Protein AF-A0A961ZYK5-F1 (afdb_monomer_lite)

Secondary structure (DSSP, 8-state):
-------SS--GGGTTTS-------S-HHHHHHSPPPPTTT---SS---------GGGS--

Sequence (61 aa):
NSQFFICFTHTPHLNGQYTVFGQVVDGMTHIDEVKKGQPGSGTVSNPDKIIKMSVMADVKN

pLDDT: mean 93.43, std 6.13, range [60.59, 97.38]

Radius of gyration: 14.25 Å; chains: 1; bounding box: 41×25×25 Å

Foldseek 3Di:
DPDDDADLDDDCVCPPVDDDDDDDPDDSVVVVVWDAADPPPRHDDPGDDDPDDDDPVPDDD

Structure (mmCIF, N/CA/C/O backbone):
data_AF-A0A961ZYK5-F1
#
_entry.id   AF-A0A961ZYK5-F1
#
loop_
_atom_site.group_PDB
_atom_site.id
_atom_site.type_symbol
_atom_site.label_atom_id
_atom_site.label_alt_id
_atom_site.label_comp_id
_atom_site.label_asym_id
_atom_site.label_entity_id
_atom_site.label_seq_id
_atom_site.pdbx_PDB_ins_code
_atom_site.Cartn_x
_atom_site.Cartn_y
_atom_site.Cartn_z
_atom_site.occupancy
_atom_site.B_iso_or_equiv
_atom_site.auth_seq_id
_atom_site.auth_comp_id
_atom_site.auth_asym_id
_atom_site.auth_atom_id
_atom_site.pdbx_PDB_model_num
ATOM 1 N N . ASN A 1 1 ? 4.907 10.512 10.568 1.00 69.94 1 ASN A N 1
ATOM 2 C CA . ASN A 1 1 ? 4.746 9.116 10.115 1.00 69.94 1 ASN A CA 1
ATOM 3 C C . ASN A 1 1 ? 3.318 8.913 9.670 1.00 69.94 1 ASN A C 1
ATOM 5 O O . ASN A 1 1 ? 2.418 9.166 10.453 1.00 69.94 1 ASN A O 1
ATOM 9 N N . SER A 1 2 ? 3.128 8.541 8.411 1.00 90.62 2 SER A N 1
ATOM 10 C CA . SER A 1 2 ? 1.807 8.317 7.797 1.00 90.62 2 SER A CA 1
ATOM 11 C C . SER A 1 2 ? 1.898 7.417 6.559 1.00 90.62 2 SER A C 1
ATOM 13 O O . SER A 1 2 ? 0.927 7.265 5.826 1.00 90.62 2 SER A O 1
ATOM 15 N N . GLN A 1 3 ? 3.080 6.848 6.304 1.00 94.00 3 GLN A N 1
ATOM 16 C CA . GLN A 1 3 ? 3.327 5.992 5.153 1.00 94.00 3 GLN A CA 1
ATOM 17 C C . GLN A 1 3 ? 2.915 4.562 5.493 1.00 94.00 3 GLN A C 1
ATOM 19 O O . GLN A 1 3 ? 3.204 4.074 6.585 1.00 94.00 3 GLN A O 1
ATOM 24 N N . PHE A 1 4 ? 2.272 3.900 4.542 1.00 95.56 4 PHE A N 1
ATOM 25 C CA . PHE A 1 4 ? 1.945 2.481 4.582 1.00 95.56 4 PHE A CA 1
ATOM 26 C C . PHE A 1 4 ? 2.150 1.890 3.185 1.00 95.56 4 PHE A C 1
ATOM 28 O O . PHE A 1 4 ? 2.302 2.625 2.208 1.00 95.56 4 PHE A O 1
ATOM 35 N N . PHE A 1 5 ? 2.154 0.565 3.088 1.00 94.81 5 PHE A N 1
ATOM 36 C CA . PHE A 1 5 ? 2.228 -0.154 1.821 1.00 94.81 5 PHE A CA 1
ATOM 37 C C . PHE A 1 5 ? 1.347 -1.402 1.869 1.00 94.81 5 PHE A C 1
ATOM 39 O O . PHE A 1 5 ? 0.977 -1.875 2.943 1.00 94.81 5 PHE A O 1
ATOM 46 N N . ILE A 1 6 ? 1.014 -1.921 0.689 1.00 96.19 6 ILE A N 1
ATOM 47 C CA . ILE A 1 6 ? 0.266 -3.165 0.505 1.00 96.19 6 ILE A CA 1
ATOM 48 C C . ILE A 1 6 ? 1.207 -4.150 -0.184 1.00 96.19 6 ILE A C 1
ATOM 50 O O . ILE A 1 6 ? 1.807 -3.823 -1.207 1.00 96.19 6 ILE A O 1
ATOM 54 N N . CYS A 1 7 ? 1.353 -5.351 0.371 1.00 95.75 7 CYS A N 1
ATOM 55 C CA . CYS A 1 7 ? 2.127 -6.406 -0.272 1.00 95.75 7 CYS A CA 1
ATOM 56 C C . CYS A 1 7 ? 1.307 -7.046 -1.396 1.00 95.75 7 CYS A C 1
ATOM 58 O O . CYS A 1 7 ? 0.210 -7.538 -1.149 1.00 95.75 7 CYS A O 1
ATOM 60 N N . PHE A 1 8 ? 1.852 -7.095 -2.613 1.00 93.38 8 PHE A N 1
ATO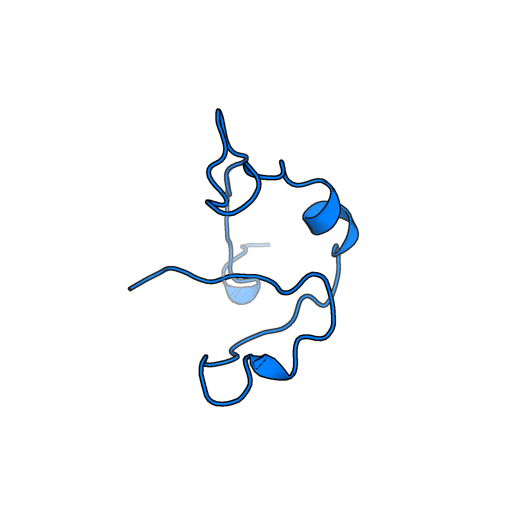M 61 C CA . PHE A 1 8 ? 1.199 -7.780 -3.740 1.00 93.38 8 PHE A CA 1
ATOM 62 C C . PHE A 1 8 ? 1.211 -9.306 -3.599 1.00 93.38 8 PHE A C 1
ATOM 64 O O . PHE A 1 8 ? 0.389 -10.000 -4.184 1.00 93.38 8 PHE A O 1
ATOM 71 N N . THR A 1 9 ? 2.160 -9.845 -2.833 1.00 93.38 9 THR A N 1
ATOM 72 C CA . THR A 1 9 ? 2.324 -11.285 -2.611 1.00 93.38 9 THR A CA 1
ATOM 73 C C . THR A 1 9 ? 2.746 -11.557 -1.168 1.00 93.38 9 THR A C 1
ATOM 75 O O . THR A 1 9 ? 2.926 -10.634 -0.373 1.00 93.38 9 THR A O 1
ATOM 78 N N . HIS A 1 10 ? 2.906 -12.829 -0.807 1.00 94.38 10 HIS A N 1
ATOM 79 C CA . HIS A 1 10 ? 3.393 -13.215 0.512 1.00 94.38 10 HIS A CA 1
ATOM 80 C C . HIS A 1 10 ? 4.872 -12.820 0.707 1.00 94.38 10 HIS A C 1
ATOM 82 O O . HIS A 1 10 ? 5.754 -13.313 0.006 1.00 94.38 10 HIS A O 1
ATOM 88 N N . THR A 1 11 ? 5.153 -11.952 1.686 1.00 96.75 11 THR A N 1
ATOM 89 C CA . THR A 1 11 ? 6.485 -11.360 1.931 1.00 96.75 11 THR A CA 1
ATOM 90 C C . THR A 1 11 ? 7.005 -11.650 3.350 1.00 96.75 11 THR A C 1
ATOM 92 O O . THR A 1 11 ? 7.086 -10.739 4.179 1.00 96.75 11 THR A O 1
ATOM 95 N N . PRO A 1 12 ? 7.390 -12.899 3.671 1.00 95.94 12 PRO A N 1
ATOM 96 C CA . PRO A 1 12 ? 7.783 -13.285 5.032 1.00 95.94 12 PRO A CA 1
ATOM 97 C C . PRO A 1 12 ? 9.070 -12.599 5.508 1.00 95.94 12 PRO A C 1
ATOM 99 O O . PRO A 1 12 ? 9.277 -12.433 6.705 1.00 95.94 12 PRO A O 1
ATOM 102 N N . HIS A 1 13 ? 9.913 -12.146 4.577 1.00 96.12 13 HIS A N 1
ATOM 103 C CA . HIS A 1 13 ? 11.138 -11.407 4.881 1.00 96.12 13 HIS A CA 1
ATOM 104 C C . HIS A 1 13 ? 10.886 -10.060 5.585 1.00 96.12 13 HIS A C 1
ATOM 106 O O . HIS A 1 13 ? 11.814 -9.518 6.173 1.00 96.12 13 HIS A O 1
ATOM 112 N N . LEU A 1 14 ? 9.657 -9.524 5.562 1.00 96.75 14 LEU A N 1
ATOM 113 C CA . LEU A 1 14 ? 9.286 -8.273 6.240 1.00 96.75 14 LEU A CA 1
ATOM 114 C C . LEU A 1 14 ? 8.805 -8.481 7.688 1.00 96.75 14 LEU A C 1
ATOM 116 O O . LEU A 1 14 ? 8.608 -7.507 8.419 1.00 96.75 14 LEU A O 1
ATOM 120 N N . ASN A 1 15 ? 8.615 -9.730 8.123 1.00 94.94 15 ASN A N 1
ATOM 121 C CA . A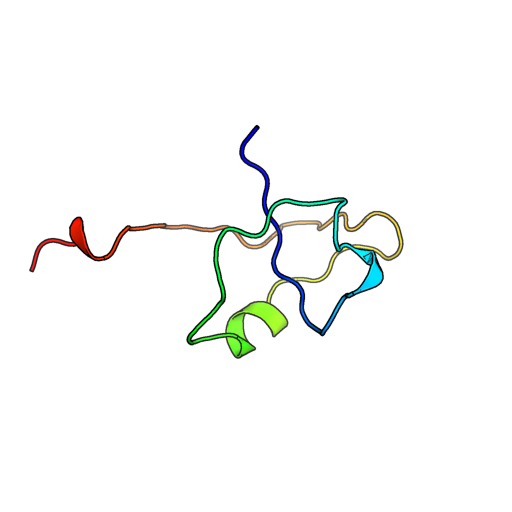SN A 1 15 ? 8.124 -10.038 9.464 1.00 94.94 15 ASN A CA 1
ATOM 122 C C . ASN A 1 15 ? 9.100 -9.533 10.538 1.00 94.94 15 ASN A C 1
ATOM 124 O O . ASN A 1 15 ? 10.310 -9.717 10.431 1.00 94.94 15 ASN A O 1
ATOM 128 N N . GLY A 1 16 ? 8.566 -8.884 11.577 1.00 96.12 16 GLY A N 1
ATOM 129 C CA . GLY A 1 16 ? 9.359 -8.273 12.651 1.00 96.12 16 GLY A CA 1
ATOM 130 C C . GLY A 1 16 ? 10.036 -6.946 12.281 1.00 96.12 16 GLY A C 1
ATOM 131 O O . GLY A 1 16 ? 10.548 -6.276 13.172 1.00 96.12 16 GLY A O 1
ATOM 132 N N . GLN A 1 17 ? 10.009 -6.540 11.004 1.00 97.25 17 GLN A N 1
ATOM 133 C CA . GLN A 1 17 ? 10.553 -5.258 10.532 1.00 97.25 17 GLN A CA 1
ATOM 134 C C . GLN A 1 17 ? 9.474 -4.177 10.372 1.00 97.25 17 GLN A C 1
ATOM 136 O O . GLN A 1 17 ? 9.775 -2.987 10.444 1.00 97.25 17 GLN A O 1
ATOM 141 N N . TYR A 1 18 ? 8.217 -4.585 10.177 1.00 96.38 18 TYR A N 1
ATOM 142 C CA . TYR A 1 18 ? 7.076 -3.690 9.983 1.00 96.38 18 TYR A CA 1
ATOM 143 C C . TYR A 1 18 ? 5.871 -4.132 10.811 1.00 96.38 18 TYR A C 1
ATOM 145 O O . TYR A 1 18 ? 5.658 -5.323 11.049 1.00 96.38 18 TYR A O 1
ATOM 153 N N . THR A 1 19 ? 5.053 -3.161 11.214 1.00 96.06 19 THR A N 1
ATOM 154 C CA . THR A 1 19 ? 3.798 -3.409 11.930 1.00 96.06 19 THR A CA 1
ATOM 155 C C . THR A 1 19 ? 2.659 -3.609 10.938 1.00 96.06 19 THR A C 1
ATOM 157 O O . THR A 1 19 ? 2.289 -2.684 10.215 1.00 96.06 19 THR A O 1
ATOM 160 N N . VAL A 1 20 ? 2.067 -4.802 10.935 1.00 95.75 20 VAL A N 1
ATOM 161 C CA . VAL A 1 20 ? 0.839 -5.088 10.182 1.00 95.75 20 VAL A CA 1
ATOM 162 C C . VAL A 1 20 ? -0.361 -4.547 10.959 1.00 95.75 20 VAL A C 1
ATOM 164 O O . VAL A 1 20 ? -0.505 -4.843 12.142 1.00 95.75 20 VAL A O 1
ATOM 167 N N . PHE A 1 21 ? -1.227 -3.771 10.300 1.00 94.69 21 PHE A N 1
ATOM 168 C CA . PHE A 1 21 ? -2.435 -3.202 10.921 1.00 94.69 21 PHE A CA 1
ATOM 169 C C . PHE A 1 21 ? -3.738 -3.499 10.162 1.00 94.69 21 PHE A C 1
ATOM 171 O O . PHE A 1 21 ? -4.812 -3.135 10.630 1.00 94.69 21 PHE A O 1
ATOM 178 N N . GLY A 1 22 ? -3.671 -4.148 8.997 1.00 95.62 22 GLY A N 1
ATOM 179 C CA . GLY A 1 22 ? -4.851 -4.446 8.192 1.00 95.62 22 GLY A CA 1
ATOM 180 C C . GLY A 1 22 ? -4.552 -5.358 7.009 1.00 95.62 22 GLY A C 1
ATOM 181 O O . GLY A 1 22 ? -3.394 -5.635 6.696 1.00 95.62 22 GLY A O 1
ATOM 182 N N . GLN A 1 23 ? -5.620 -5.812 6.357 1.00 96.38 23 GLN A N 1
ATOM 183 C CA . GLN A 1 23 ? -5.589 -6.663 5.172 1.00 96.38 23 GLN A CA 1
ATOM 184 C C . GLN A 1 23 ? -6.630 -6.166 4.165 1.00 96.38 23 GLN A C 1
ATOM 186 O O . GLN A 1 23 ? -7.728 -5.762 4.548 1.00 96.38 23 GLN A O 1
ATOM 191 N N . VAL A 1 24 ? -6.289 -6.214 2.877 1.00 95.94 24 VAL A N 1
ATOM 192 C CA . VAL A 1 24 ? -7.247 -5.982 1.791 1.00 95.94 24 VAL A CA 1
ATOM 193 C C . VAL A 1 24 ? -8.204 -7.175 1.738 1.00 95.94 24 VAL A C 1
ATOM 195 O O . VAL A 1 24 ? -7.772 -8.299 1.489 1.00 95.94 24 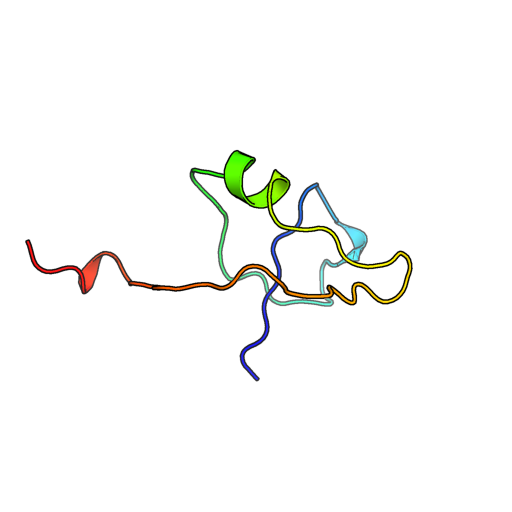VAL A O 1
ATOM 198 N N . VAL A 1 25 ? -9.486 -6.935 2.017 1.00 96.88 25 VAL A N 1
ATOM 199 C CA . VAL A 1 25 ? -10.534 -7.976 2.017 1.00 96.88 25 VAL A CA 1
ATOM 200 C C . VAL A 1 25 ? -11.299 -8.058 0.695 1.00 96.88 25 VAL A C 1
ATOM 202 O O . VAL A 1 25 ? -11.909 -9.083 0.418 1.00 96.88 25 VAL A O 1
ATOM 205 N N . ASP A 1 26 ? -11.251 -6.998 -0.115 1.00 96.69 26 ASP A N 1
ATOM 206 C CA . ASP A 1 26 ? -11.874 -6.907 -1.437 1.00 96.69 26 ASP A CA 1
ATOM 207 C C . ASP A 1 26 ? -11.097 -5.915 -2.325 1.00 96.69 26 ASP A C 1
ATOM 209 O O . ASP A 1 26 ? -10.386 -5.046 -1.814 1.00 96.69 26 ASP A O 1
ATOM 213 N N . GLY A 1 27 ? -11.216 -6.043 -3.649 1.00 96.25 27 GLY A N 1
ATOM 214 C CA . GLY A 1 27 ? -10.660 -5.092 -4.617 1.00 96.25 27 GLY A CA 1
ATOM 215 C C . GLY A 1 27 ? -9.146 -5.179 -4.845 1.00 96.25 27 GLY A C 1
ATOM 216 O O . GLY A 1 27 ? -8.557 -4.220 -5.341 1.00 96.25 27 GLY A O 1
ATOM 217 N N . MET A 1 28 ? -8.496 -6.305 -4.521 1.00 96.06 28 MET A N 1
ATOM 218 C CA . MET A 1 28 ? -7.047 -6.479 -4.733 1.00 96.06 28 MET A CA 1
ATOM 219 C C . MET A 1 28 ? -6.633 -6.292 -6.206 1.00 96.06 28 MET A C 1
ATOM 221 O O . MET A 1 28 ? -5.556 -5.774 -6.475 1.00 96.06 28 MET A O 1
ATOM 225 N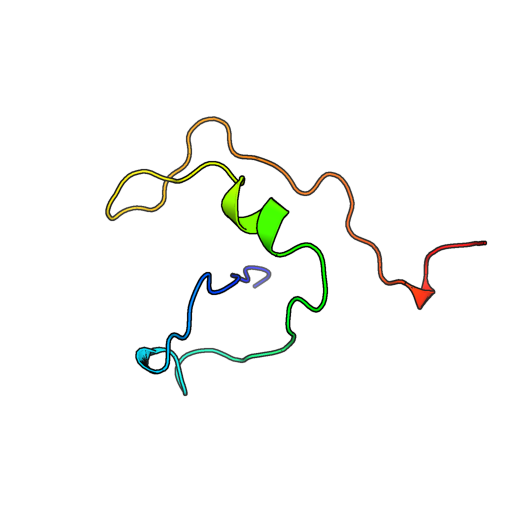 N . THR A 1 29 ? -7.510 -6.612 -7.161 1.00 96.12 29 THR A N 1
ATOM 226 C CA . THR A 1 29 ? -7.266 -6.389 -8.596 1.00 96.12 29 THR A CA 1
ATOM 227 C C . THR A 1 29 ? -7.014 -4.920 -8.942 1.00 96.12 29 THR A C 1
ATOM 229 O O . THR A 1 29 ? -6.204 -4.635 -9.815 1.00 96.12 29 THR A O 1
ATOM 232 N N . HIS A 1 30 ? -7.634 -3.970 -8.232 1.00 95.94 30 HIS A N 1
ATOM 233 C CA . HIS A 1 30 ? -7.383 -2.539 -8.444 1.00 95.94 30 HIS A CA 1
ATOM 234 C C . HIS A 1 30 ? -5.998 -2.110 -7.960 1.00 95.94 30 HIS A C 1
ATOM 236 O O . HIS A 1 30 ? -5.430 -1.149 -8.470 1.00 95.94 30 HIS A O 1
ATOM 242 N N . ILE A 1 31 ? -5.438 -2.821 -6.980 1.00 94.31 31 ILE A N 1
ATOM 243 C CA . ILE A 1 31 ? -4.080 -2.572 -6.499 1.00 94.31 31 ILE A CA 1
ATOM 244 C C . ILE A 1 31 ? -3.056 -2.955 -7.574 1.00 94.31 31 ILE A C 1
ATOM 246 O O . ILE A 1 31 ? -2.075 -2.236 -7.757 1.00 94.31 31 ILE A O 1
ATOM 250 N N . ASP A 1 32 ? -3.311 -4.026 -8.331 1.00 93.50 32 ASP A N 1
ATOM 251 C CA . ASP A 1 32 ? -2.441 -4.465 -9.431 1.00 93.50 32 ASP A CA 1
ATOM 252 C C . ASP A 1 32 ? -2.425 -3.487 -10.620 1.00 93.50 32 ASP A C 1
ATOM 254 O O . ASP A 1 32 ? -1.451 -3.442 -11.379 1.00 93.50 32 ASP A O 1
ATOM 258 N N . GLU A 1 33 ? -3.488 -2.692 -10.772 1.00 95.00 33 GLU A N 1
ATOM 259 C CA . GLU A 1 33 ? -3.644 -1.681 -11.823 1.00 95.00 33 GLU A CA 1
ATOM 260 C C . GLU A 1 33 ? -2.913 -0.364 -11.509 1.00 95.00 33 GLU A C 1
ATOM 262 O O . GLU A 1 33 ? -2.662 0.426 -12.423 1.00 95.00 33 GLU A O 1
ATOM 267 N N . VAL A 1 34 ? -2.530 -0.128 -10.246 1.00 95.25 34 VAL A N 1
ATOM 268 C CA . VAL A 1 34 ? -1.806 1.086 -9.835 1.00 95.25 34 VAL A CA 1
ATOM 269 C C . VAL A 1 34 ? -0.486 1.201 -10.595 1.00 95.25 34 VAL A C 1
ATOM 271 O O . VAL A 1 34 ? 0.281 0.242 -10.744 1.00 95.25 34 VAL A O 1
ATOM 274 N N . LYS A 1 35 ? -0.183 2.417 -11.055 1.00 95.44 35 LYS A N 1
ATOM 275 C CA . LYS A 1 35 ? 1.003 2.695 -11.856 1.00 95.44 35 LYS A CA 1
ATOM 276 C C . LYS A 1 35 ? 2.286 2.275 -11.140 1.00 95.44 35 LYS A C 1
ATOM 278 O O . LYS A 1 35 ? 2.648 2.798 -10.086 1.00 95.44 35 LYS A O 1
ATOM 283 N N . LYS A 1 36 ? 3.028 1.373 -11.783 1.00 93.44 36 LYS A N 1
ATOM 284 C CA . LYS A 1 36 ? 4.312 0.871 -11.283 1.00 93.44 36 LYS A CA 1
ATOM 285 C C . LYS A 1 36 ? 5.403 1.937 -11.385 1.00 93.44 36 LYS A C 1
ATOM 287 O O . LYS A 1 36 ? 5.490 2.678 -12.366 1.00 93.44 36 LYS A O 1
ATOM 292 N N . GLY A 1 37 ? 6.238 1.996 -10.351 1.00 94.00 37 GLY A N 1
ATOM 293 C CA . GLY A 1 37 ? 7.405 2.871 -10.301 1.00 94.00 37 GLY A CA 1
ATOM 294 C C . GLY A 1 37 ? 8.596 2.321 -11.075 1.00 94.00 37 GLY A C 1
ATOM 295 O O . GLY A 1 37 ? 8.603 1.175 -11.524 1.00 94.00 37 GLY A O 1
ATOM 296 N N . GLN A 1 38 ? 9.623 3.156 -11.210 1.00 93.94 38 GLN A N 1
ATOM 297 C CA . GLN A 1 38 ? 10.894 2.757 -11.802 1.00 93.94 38 GLN A CA 1
ATOM 298 C C . GLN A 1 38 ? 11.545 1.620 -10.995 1.00 93.94 38 GLN A C 1
ATOM 300 O O . GLN A 1 38 ? 11.481 1.640 -9.758 1.00 93.94 38 GLN A O 1
ATOM 305 N N . PRO A 1 39 ? 12.194 0.646 -11.661 1.00 91.00 39 PRO A N 1
ATOM 306 C CA . PRO A 1 39 ? 12.914 -0.424 -10.979 1.00 91.00 39 PRO A CA 1
ATOM 307 C C . PRO A 1 39 ? 13.929 0.120 -9.964 1.00 91.00 39 PRO A C 1
ATOM 309 O O . PRO A 1 39 ? 14.630 1.096 -10.225 1.00 91.00 39 PRO A O 1
ATOM 312 N N . GLY A 1 40 ? 14.008 -0.512 -8.793 1.00 90.25 40 GLY A N 1
AT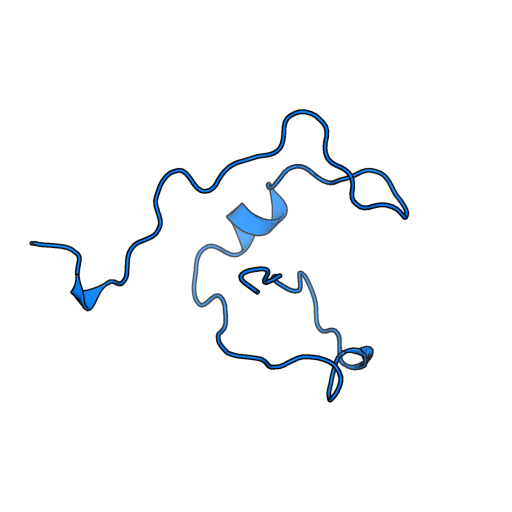OM 313 C CA . GLY A 1 40 ? 14.937 -0.143 -7.720 1.00 90.25 40 GLY A CA 1
ATOM 314 C C . GLY A 1 40 ? 14.466 1.025 -6.850 1.00 90.25 40 GLY A C 1
ATOM 315 O O . GLY A 1 40 ? 14.411 0.875 -5.634 1.00 90.25 40 GLY A O 1
ATOM 316 N N . SER A 1 41 ? 14.096 2.168 -7.439 1.00 92.12 41 SER A N 1
ATOM 317 C CA . SER A 1 41 ? 13.709 3.358 -6.660 1.00 92.12 41 SER A CA 1
ATOM 318 C C . SER A 1 41 ? 12.226 3.415 -6.292 1.00 92.12 41 SER A C 1
ATOM 320 O O . SER A 1 41 ? 11.854 4.135 -5.367 1.00 92.12 41 SER A O 1
ATOM 322 N N . GLY A 1 42 ? 11.360 2.725 -7.043 1.00 90.88 42 GLY A N 1
ATOM 323 C CA . GLY A 1 42 ? 9.907 2.812 -6.882 1.00 90.88 42 GLY A CA 1
ATOM 324 C C . GLY A 1 42 ? 9.320 4.182 -7.245 1.00 90.88 42 GLY A C 1
ATOM 325 O O . GLY A 1 42 ? 8.148 4.435 -6.987 1.00 90.88 42 GLY A O 1
ATOM 326 N N . THR A 1 43 ? 10.102 5.084 -7.850 1.00 93.69 43 THR A N 1
ATOM 327 C CA . THR A 1 43 ? 9.647 6.436 -8.205 1.00 93.69 43 THR A CA 1
ATOM 328 C C . THR A 1 43 ? 8.634 6.384 -9.344 1.00 93.69 43 THR A C 1
ATOM 330 O O . THR A 1 43 ? 8.899 5.786 -10.385 1.00 93.69 43 THR A O 1
ATOM 333 N N . VAL A 1 44 ? 7.492 7.050 -9.178 1.00 94.75 44 VAL A N 1
ATOM 334 C CA . VAL A 1 44 ? 6.415 7.083 -10.174 1.00 94.75 44 VAL A CA 1
ATOM 335 C C . VAL A 1 44 ? 6.253 8.507 -10.710 1.00 94.75 44 VAL A C 1
ATOM 337 O O . VAL A 1 44 ? 5.978 9.435 -9.952 1.00 94.75 44 VAL A O 1
ATOM 340 N N . SER A 1 45 ? 6.387 8.700 -12.023 1.00 94.81 45 SER A N 1
ATOM 341 C CA . SER A 1 45 ? 6.035 9.970 -12.675 1.00 94.81 45 SER A CA 1
ATOM 342 C C . SER A 1 45 ? 4.522 10.055 -12.866 1.00 94.81 45 SER A C 1
ATOM 344 O O . SER A 1 45 ? 3.947 9.140 -13.450 1.00 94.81 45 SER A O 1
ATOM 346 N N . ASN A 1 46 ? 3.885 11.148 -12.435 1.00 94.69 46 ASN A N 1
ATOM 347 C CA . ASN A 1 46 ? 2.420 11.302 -12.412 1.00 94.69 46 ASN A CA 1
ATOM 348 C C . ASN A 1 46 ? 1.712 10.095 -11.747 1.00 94.69 46 ASN A C 1
ATOM 350 O O . ASN A 1 46 ? 1.121 9.279 -12.459 1.00 94.69 46 ASN A O 1
ATOM 354 N N . PRO A 1 47 ? 1.858 9.927 -10.418 1.00 95.94 47 PRO A N 1
ATOM 355 C CA . PRO A 1 47 ? 1.303 8.791 -9.687 1.00 95.94 47 PRO A CA 1
ATOM 356 C C . PRO A 1 47 ? -0.219 8.864 -9.554 1.00 95.94 47 PRO A C 1
ATOM 358 O O . PRO A 1 47 ? -0.792 9.957 -9.491 1.00 95.94 47 PRO A O 1
ATOM 361 N N . ASP A 1 48 ? -0.844 7.695 -9.417 1.00 96.62 48 ASP A N 1
ATOM 362 C CA . ASP A 1 48 ? -2.224 7.583 -8.950 1.00 96.62 48 ASP A CA 1
ATOM 363 C C . ASP A 1 48 ? -2.360 8.146 -7.533 1.00 96.62 48 ASP A C 1
ATOM 365 O O . ASP A 1 48 ? -1.417 8.148 -6.734 1.00 96.62 48 ASP A O 1
ATOM 369 N N . LYS A 1 49 ? -3.547 8.667 -7.222 1.00 96.06 49 LYS A N 1
ATOM 370 C CA . LYS A 1 49 ? -3.816 9.352 -5.957 1.00 96.06 49 LYS A CA 1
ATOM 371 C C . LYS A 1 49 ? -5.036 8.758 -5.283 1.00 96.06 49 LYS A C 1
ATOM 373 O O . LYS A 1 49 ? -6.060 8.530 -5.920 1.00 96.06 49 LYS A O 1
ATOM 378 N N . ILE A 1 50 ? -4.952 8.612 -3.965 1.00 95.75 50 ILE A N 1
ATOM 379 C CA . ILE A 1 50 ? -6.127 8.367 -3.132 1.00 95.75 50 ILE A CA 1
ATOM 380 C C . ILE A 1 50 ? -6.941 9.665 -3.115 1.00 95.75 50 ILE A C 1
ATOM 382 O O . ILE A 1 50 ? -6.578 10.623 -2.436 1.00 95.75 50 ILE A O 1
ATOM 386 N N . ILE A 1 51 ? -8.019 9.715 -3.899 1.00 97.38 51 ILE A N 1
ATOM 387 C CA . ILE A 1 51 ? -8.893 10.897 -3.984 1.00 97.38 51 ILE A CA 1
ATOM 388 C C . ILE A 1 51 ? -9.758 11.032 -2.726 1.00 97.38 51 ILE A C 1
ATOM 390 O O . ILE A 1 51 ? -10.029 12.140 -2.267 1.00 97.38 51 ILE A O 1
ATOM 394 N N . LYS A 1 52 ? -10.177 9.902 -2.151 1.00 95.19 52 LYS A N 1
ATOM 395 C CA . LYS A 1 52 ? -10.969 9.837 -0.924 1.00 95.19 52 LYS A CA 1
ATOM 396 C C . LYS A 1 52 ? -10.622 8.568 -0.155 1.00 95.19 52 LYS A C 1
ATOM 398 O O . LYS A 1 52 ? -10.490 7.501 -0.742 1.00 95.19 52 LYS A O 1
ATOM 403 N N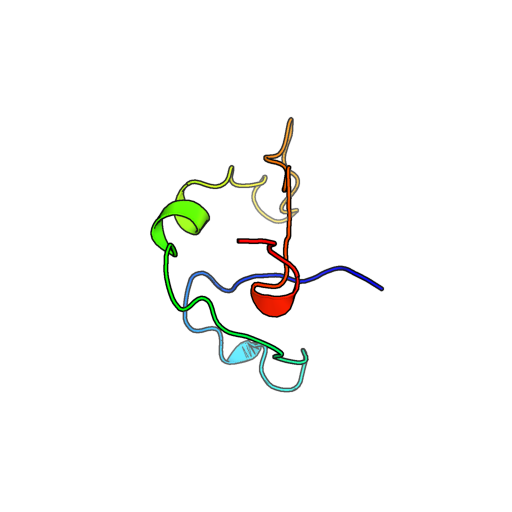 . MET A 1 53 ? -10.526 8.699 1.162 1.00 94.44 53 MET A N 1
ATOM 404 C CA . MET A 1 53 ? -10.445 7.588 2.105 1.00 94.44 53 MET A CA 1
ATOM 405 C C . MET A 1 53 ? -11.528 7.804 3.156 1.00 94.44 53 MET A C 1
ATOM 407 O O . MET A 1 53 ? -11.790 8.940 3.555 1.00 94.44 53 MET A O 1
ATOM 411 N N . SER A 1 54 ? -12.220 6.748 3.565 1.00 94.94 54 SER A N 1
ATOM 412 C CA . SER A 1 54 ? -13.301 6.854 4.545 1.00 94.94 54 SER A CA 1
ATOM 413 C C . SER A 1 54 ? -13.343 5.608 5.408 1.00 94.94 54 SER A C 1
ATOM 415 O O . SER A 1 54 ? -13.141 4.501 4.914 1.00 94.94 54 SER A O 1
ATOM 417 N N . VAL A 1 55 ? -13.612 5.800 6.694 1.00 94.25 55 VAL A N 1
ATOM 418 C CA . VAL A 1 55 ? -13.940 4.704 7.600 1.00 94.25 55 VAL A CA 1
ATOM 419 C C . VAL A 1 55 ? -15.418 4.403 7.413 1.00 94.25 55 VAL A C 1
ATOM 421 O O . VAL A 1 55 ? -16.226 5.326 7.412 1.00 94.25 55 VAL A O 1
ATOM 424 N N . MET A 1 56 ? -15.783 3.129 7.241 1.00 90.94 56 MET A N 1
ATOM 425 C CA . MET A 1 56 ? -17.178 2.744 6.979 1.00 90.94 56 MET A CA 1
ATOM 426 C C . MET A 1 56 ? -18.149 3.278 8.041 1.00 90.94 56 MET A C 1
ATOM 428 O O . MET A 1 56 ? -19.251 3.681 7.695 1.00 90.94 56 MET A O 1
ATOM 432 N N . ALA A 1 57 ? -17.719 3.354 9.304 1.00 94.00 57 ALA A N 1
ATOM 433 C CA . ALA A 1 57 ? -18.514 3.922 10.394 1.00 94.00 57 ALA A CA 1
ATOM 434 C C . ALA A 1 57 ? -18.844 5.421 10.219 1.00 94.00 57 ALA A C 1
ATOM 436 O O . ALA A 1 57 ? -19.847 5.884 10.755 1.00 94.00 57 ALA A O 1
ATOM 437 N N . ASP A 1 58 ? -18.039 6.165 9.452 1.00 91.94 58 ASP A N 1
ATOM 438 C CA . ASP A 1 58 ? -18.192 7.610 9.233 1.00 91.94 58 ASP A CA 1
ATOM 439 C C . ASP A 1 58 ? -18.957 7.942 7.937 1.00 91.94 58 ASP A C 1
ATOM 441 O O . ASP A 1 58 ? -19.250 9.111 7.654 1.00 91.94 58 ASP A O 1
ATOM 445 N N . VAL A 1 59 ? -19.280 6.937 7.113 1.00 88.75 59 VAL A N 1
ATOM 446 C CA . VAL A 1 59 ? -20.055 7.128 5.883 1.00 88.75 59 VAL A CA 1
ATOM 447 C C . VAL A 1 59 ? -21.528 7.276 6.265 1.00 88.75 59 VAL A C 1
ATOM 449 O O . VAL A 1 59 ? -22.178 6.313 6.659 1.00 88.75 59 VAL A O 1
ATOM 452 N N . LYS A 1 60 ? -22.057 8.503 6.173 1.00 74.56 60 LYS A N 1
ATOM 453 C CA . LYS A 1 60 ? -23.488 8.774 6.379 1.00 74.56 60 LYS A CA 1
ATOM 454 C C . LYS A 1 60 ? -24.313 8.001 5.342 1.00 74.56 60 LYS A C 1
ATOM 456 O O . LYS A 1 60 ? -23.975 8.057 4.159 1.00 74.56 60 LYS A O 1
ATOM 461 N N . ASN A 1 61 ? -25.360 7.318 5.814 1.00 60.59 61 ASN A N 1
ATOM 462 C CA . ASN A 1 61 ? -26.399 6.715 4.971 1.00 60.59 61 ASN A CA 1
ATOM 463 C C . ASN A 1 61 ? -27.068 7.759 4.072 1.00 60.59 61 ASN A C 1
ATOM 465 O O . ASN A 1 61 ? -27.247 8.906 4.550 1.00 60.59 61 ASN A O 1
#